Protein AF-A0A940AZ58-F1 (afdb_monomer_lite)

Foldseek 3Di:
DDDDDPPPPDDPVVVVVVVVVVVVVCVVPLPPPDPDLAEAEEAACQLVPVVVVVQVVCCVNVVDQPSYEYEYEHQDPVRVVNNVVVCVVVVHHYDHDDHD

Radius of gyration: 16.71 Å; chains: 1; bounding box: 23×60×37 Å

Secondary structure (DSSP, 8-state):
-PPP-------HHHHHHHHHHHHHHHHHH----S----EEEETT-TTSHHHHHHHHHHHHHHS--TT-EEEE--SSHHHHHHHHHHHHTTT-EEE--S--

Sequence (100 aa):
MAKAKQDKELNLDQILFKCRDHLRAARNSGSLVEPFDVTLFDPACGSGGMSIQSVELVKATQGDITSVQVYGQEKESATYRLAKMNLALRGISHNLGETA

Structure (mmCIF, N/CA/C/O backbone):
data_AF-A0A940AZ58-F1
#
_entry.id   AF-A0A9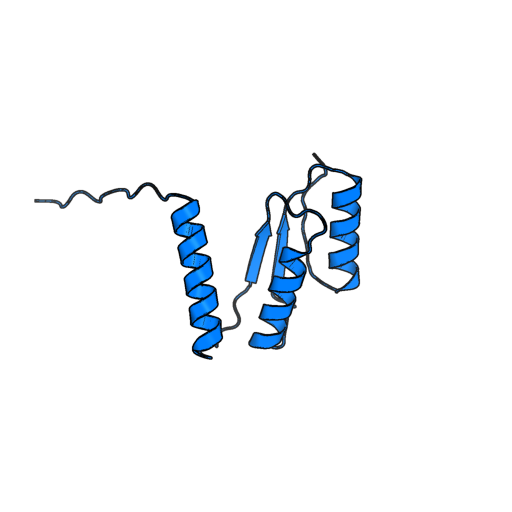40AZ58-F1
#
loop_
_atom_site.group_PDB
_atom_site.id
_atom_site.type_symbol
_atom_site.label_atom_id
_atom_site.label_alt_id
_atom_site.label_comp_id
_atom_site.label_asym_id
_atom_site.label_entity_id
_atom_site.label_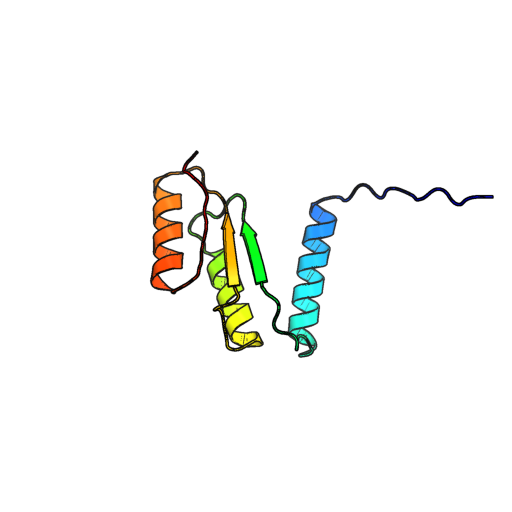seq_id
_atom_site.pdbx_PDB_ins_code
_atom_site.Cartn_x
_atom_site.Cartn_y
_atom_site.Cartn_z
_atom_site.occupancy
_atom_site.B_iso_or_equiv
_atom_site.auth_seq_id
_atom_site.auth_comp_id
_atom_site.auth_asym_id
_atom_site.auth_atom_id
_atom_site.pdbx_PDB_model_num
ATOM 1 N N . MET A 1 1 ? -6.853 49.316 -3.574 1.00 39.19 1 MET A N 1
ATOM 2 C CA . MET A 1 1 ? -5.553 48.689 -3.898 1.00 39.19 1 MET A CA 1
ATOM 3 C C . MET A 1 1 ? -5.671 47.198 -3.607 1.00 39.19 1 MET A C 1
ATOM 5 O O . MET A 1 1 ? -5.837 46.835 -2.450 1.00 39.19 1 MET A O 1
ATOM 9 N N . ALA A 1 2 ? -5.726 46.357 -4.642 1.00 42.25 2 ALA A N 1
ATOM 10 C CA . ALA A 1 2 ? -5.887 44.909 -4.497 1.00 42.25 2 ALA A CA 1
ATOM 11 C C . ALA A 1 2 ? -4.549 44.275 -4.079 1.00 42.25 2 ALA A C 1
ATOM 13 O O . ALA A 1 2 ? -3.537 44.489 -4.742 1.00 42.25 2 ALA A O 1
ATOM 14 N N . LYS A 1 3 ? -4.528 43.529 -2.966 1.00 43.59 3 LYS A N 1
ATOM 15 C CA . LYS A 1 3 ? -3.357 42.736 -2.565 1.00 43.59 3 LYS A CA 1
ATOM 16 C C . LYS A 1 3 ? -3.188 41.585 -3.556 1.00 43.59 3 LYS A C 1
ATOM 18 O O . LYS A 1 3 ? -4.103 40.781 -3.716 1.00 43.59 3 LYS A O 1
ATOM 23 N N . ALA A 1 4 ? -2.027 41.517 -4.203 1.00 44.97 4 ALA A N 1
ATOM 24 C CA . ALA A 1 4 ? -1.641 40.390 -5.038 1.00 44.97 4 ALA A CA 1
ATOM 25 C C . ALA A 1 4 ? -1.647 39.106 -4.194 1.00 44.97 4 ALA A C 1
ATOM 27 O O . ALA A 1 4 ? -1.001 39.033 -3.146 1.00 44.97 4 ALA A O 1
ATOM 28 N N . LYS A 1 5 ? -2.418 38.109 -4.635 1.00 52.03 5 LYS A N 1
ATOM 29 C CA . LYS A 1 5 ? -2.401 36.761 -4.073 1.00 52.03 5 LYS A CA 1
ATOM 30 C C . LYS A 1 5 ? -1.051 36.157 -4.445 1.00 52.03 5 LYS A C 1
ATOM 32 O O . LYS A 1 5 ? -0.772 35.932 -5.615 1.00 52.03 5 LYS A O 1
ATOM 37 N N . GLN A 1 6 ? -0.186 36.005 -3.454 1.00 52.78 6 GLN A N 1
ATOM 38 C CA . GLN A 1 6 ? 1.128 35.417 -3.648 1.00 52.78 6 GLN A CA 1
ATOM 39 C C . GLN A 1 6 ? 0.928 33.914 -3.840 1.00 52.78 6 GLN A C 1
ATOM 41 O O . GLN A 1 6 ? 0.643 33.206 -2.872 1.00 52.78 6 GLN A O 1
ATOM 46 N N . ASP A 1 7 ? 1.008 33.449 -5.088 1.00 48.88 7 ASP A N 1
ATOM 47 C CA . ASP A 1 7 ? 1.047 32.024 -5.403 1.00 48.88 7 ASP A CA 1
ATOM 48 C C . ASP A 1 7 ? 2.333 31.457 -4.804 1.00 48.88 7 ASP A C 1
ATOM 50 O O . ASP A 1 7 ? 3.428 31.571 -5.353 1.00 48.88 7 ASP A O 1
ATOM 54 N N . LYS A 1 8 ? 2.208 30.917 -3.589 1.00 57.81 8 LYS A N 1
ATOM 55 C CA . LYS A 1 8 ? 3.250 30.102 -2.979 1.00 57.81 8 LYS A CA 1
ATOM 56 C C . LYS A 1 8 ? 3.331 28.834 -3.804 1.00 57.81 8 LYS A C 1
ATOM 58 O O . LYS A 1 8 ? 2.472 27.967 -3.672 1.00 57.81 8 LYS A O 1
ATOM 63 N N . GLU A 1 9 ? 4.358 28.756 -4.636 1.00 52.41 9 GLU A N 1
ATOM 64 C CA . GLU A 1 9 ? 4.769 27.524 -5.285 1.00 52.41 9 GLU A CA 1
ATOM 65 C C . GLU A 1 9 ? 4.868 26.437 -4.205 1.00 52.41 9 GLU A C 1
ATOM 67 O O . GLU A 1 9 ? 5.638 26.533 -3.242 1.00 52.41 9 GLU A O 1
ATOM 72 N N . LEU A 1 10 ? 3.951 25.476 -4.277 1.00 53.53 10 LEU A N 1
ATOM 73 C CA . LEU A 1 10 ? 3.807 24.430 -3.280 1.00 53.53 10 LEU A CA 1
ATOM 74 C C . LEU A 1 10 ? 4.968 23.454 -3.466 1.00 53.53 10 LEU A C 1
ATOM 76 O O . LEU A 1 10 ? 4.915 22.560 -4.304 1.00 53.53 10 LEU A O 1
ATOM 80 N N . ASN A 1 11 ? 6.033 23.642 -2.690 1.00 63.09 11 ASN A N 1
ATOM 81 C CA . ASN A 1 11 ? 7.144 22.703 -2.666 1.00 63.09 11 ASN A CA 1
ATOM 82 C C . ASN A 1 11 ? 6.655 21.369 -2.069 1.00 63.09 11 ASN A C 1
ATOM 84 O O . ASN A 1 11 ? 6.183 21.328 -0.928 1.00 63.09 11 ASN A O 1
ATOM 88 N N . LEU A 1 12 ? 6.763 20.295 -2.856 1.00 50.69 12 LEU A N 1
ATOM 89 C CA . LEU A 1 12 ? 6.303 18.951 -2.505 1.00 50.69 12 LEU A CA 1
ATOM 90 C C . LEU A 1 12 ? 6.894 18.474 -1.169 1.00 50.69 12 LEU A C 1
ATOM 92 O O . LEU A 1 12 ? 6.176 17.911 -0.344 1.00 50.69 12 LEU A O 1
ATOM 96 N N . ASP A 1 13 ? 8.155 18.810 -0.890 1.00 46.38 13 ASP A N 1
ATOM 97 C CA . ASP A 1 13 ? 8.818 18.466 0.368 1.00 46.38 13 ASP A CA 1
ATOM 98 C C . ASP A 1 13 ? 8.191 19.202 1.550 1.00 46.38 13 ASP A C 1
ATOM 100 O O . ASP A 1 13 ? 8.005 18.619 2.616 1.00 46.38 13 ASP A O 1
ATOM 104 N N . GLN A 1 14 ? 7.797 20.467 1.372 1.00 48.28 14 GLN A N 1
ATOM 105 C CA . GLN A 1 14 ? 7.119 21.236 2.418 1.00 48.28 14 GLN A CA 1
ATOM 106 C C . GLN A 1 14 ? 5.704 20.721 2.689 1.00 48.28 14 GLN A C 1
ATOM 108 O O . GLN A 1 14 ? 5.244 20.798 3.830 1.00 48.28 14 GLN A O 1
ATOM 113 N N . ILE A 1 15 ? 5.013 20.200 1.672 1.00 57.34 15 ILE A N 1
ATOM 114 C CA . ILE A 1 15 ? 3.710 19.546 1.843 1.00 57.34 15 ILE A CA 1
ATOM 115 C C . ILE A 1 15 ? 3.893 18.251 2.632 1.00 57.34 15 ILE A C 1
ATOM 117 O O . ILE A 1 15 ? 3.239 18.064 3.656 1.00 57.34 15 ILE A O 1
ATOM 121 N N . LEU A 1 16 ? 4.830 17.398 2.214 1.00 52.22 16 LEU A N 1
ATOM 122 C CA . LEU A 1 16 ? 5.095 16.113 2.859 1.00 52.22 16 LEU A CA 1
ATOM 123 C C . LEU A 1 16 ? 5.556 16.286 4.312 1.00 52.22 16 LEU A C 1
ATOM 125 O O . LEU A 1 16 ? 5.089 15.565 5.197 1.00 52.22 16 LEU A O 1
ATOM 129 N N . PHE A 1 17 ? 6.400 17.285 4.595 1.00 50.00 17 PHE A N 1
ATOM 130 C CA . PHE A 1 17 ? 6.834 17.591 5.961 1.00 50.00 17 PHE A CA 1
ATOM 131 C C . PHE A 1 17 ? 5.663 18.035 6.845 1.00 50.00 17 PHE A C 1
ATOM 133 O O . PHE A 1 17 ? 5.519 17.550 7.966 1.00 50.00 17 PHE A O 1
ATOM 140 N N . LYS A 1 18 ? 4.785 18.902 6.325 1.00 49.00 18 LYS A N 1
ATOM 141 C CA . LYS A 1 18 ? 3.593 19.365 7.050 1.00 49.00 18 LYS A CA 1
ATOM 142 C C . LYS A 1 18 ? 2.585 18.247 7.271 1.00 49.00 18 LYS A C 1
ATOM 144 O O . LYS A 1 18 ? 2.043 18.148 8.365 1.00 49.00 18 LYS A O 1
ATOM 149 N N . CYS A 1 19 ? 2.362 17.381 6.285 1.00 52.47 19 CYS A N 1
ATOM 150 C CA . CYS A 1 19 ? 1.510 16.204 6.439 1.00 52.47 19 CYS A CA 1
ATOM 151 C C . CYS A 1 19 ? 2.044 15.283 7.540 1.00 52.47 19 CYS A C 1
ATOM 153 O O . CYS A 1 19 ? 1.289 14.884 8.423 1.00 52.47 19 CYS A O 1
ATOM 155 N N . ARG A 1 20 ? 3.354 15.006 7.557 1.00 57.69 20 ARG A N 1
ATOM 156 C CA . ARG A 1 20 ? 3.981 14.190 8.606 1.00 57.69 20 ARG A CA 1
ATOM 157 C C . ARG A 1 20 ? 3.820 14.810 9.994 1.00 57.69 20 ARG A C 1
ATOM 159 O O . ARG A 1 20 ? 3.526 14.092 10.949 1.00 57.69 20 ARG A O 1
ATOM 166 N N . ASP A 1 21 ? 4.020 16.117 10.116 1.00 53.06 21 ASP A N 1
ATOM 167 C CA . ASP A 1 21 ? 3.931 16.807 11.403 1.00 53.06 21 ASP A CA 1
ATOM 168 C C . ASP A 1 21 ? 2.476 16.919 11.887 1.00 53.06 21 ASP A C 1
ATOM 170 O O . ASP A 1 21 ? 2.217 16.715 13.072 1.00 53.06 21 ASP A O 1
ATOM 174 N N . HIS A 1 22 ? 1.508 17.110 10.983 1.00 54.66 22 HIS A N 1
ATOM 175 C CA . HIS A 1 22 ? 0.080 17.040 11.306 1.00 54.66 22 HIS A CA 1
ATOM 176 C C . HIS A 1 22 ? -0.355 15.635 11.736 1.00 54.66 22 HIS A C 1
ATOM 178 O O . HIS A 1 22 ? -1.061 15.503 12.732 1.00 54.66 22 HIS A O 1
ATOM 184 N N . LEU A 1 23 ? 0.116 14.583 11.060 1.00 56.25 23 LEU A N 1
ATOM 185 C CA . LEU A 1 23 ? -0.153 13.195 11.450 1.00 56.25 23 LEU A CA 1
ATOM 186 C C . LEU A 1 23 ? 0.472 12.857 12.814 1.00 56.25 23 LEU A C 1
ATOM 188 O O . LEU A 1 23 ? -0.146 12.184 13.637 1.00 56.25 23 LEU A O 1
ATOM 192 N N . ARG A 1 24 ? 1.676 13.370 13.100 1.00 55.91 24 ARG A N 1
ATOM 193 C CA . ARG A 1 24 ? 2.320 13.242 14.419 1.00 55.91 24 ARG A CA 1
ATOM 194 C C . ARG A 1 24 ? 1.583 14.006 15.513 1.00 55.91 24 ARG A C 1
ATOM 196 O O . ARG A 1 24 ? 1.469 13.492 16.622 1.00 55.91 24 ARG A O 1
ATOM 203 N N . ALA A 1 25 ? 1.098 15.207 15.215 1.00 54.16 25 ALA A N 1
ATOM 204 C CA . ALA A 1 25 ? 0.315 16.002 16.152 1.00 54.16 25 ALA A CA 1
ATOM 205 C C . ALA A 1 25 ? -1.028 15.324 16.463 1.00 54.16 25 ALA A C 1
ATOM 207 O O . ALA A 1 25 ? -1.363 15.172 17.634 1.00 54.16 25 ALA A O 1
ATOM 208 N N . ALA A 1 26 ? -1.726 14.821 15.438 1.00 52.59 26 ALA A N 1
ATOM 209 C CA . ALA A 1 26 ? -2.987 14.092 15.580 1.00 52.59 26 ALA A CA 1
ATOM 210 C C . ALA A 1 26 ? -2.834 12.806 16.411 1.00 52.59 26 ALA A C 1
ATOM 212 O O . ALA A 1 26 ? -3.687 12.502 17.243 1.00 52.59 26 ALA A O 1
ATOM 213 N N . ARG A 1 27 ? -1.706 12.093 16.261 1.00 50.50 27 ARG A N 1
ATOM 214 C CA . ARG A 1 27 ? -1.357 10.930 17.093 1.00 50.50 27 ARG A CA 1
ATOM 215 C C . ARG A 1 27 ? -1.234 11.276 18.581 1.00 50.50 27 ARG A C 1
ATOM 217 O O . ARG A 1 27 ? -1.550 10.446 19.424 1.00 50.50 27 ARG A O 1
ATOM 224 N N . ASN A 1 28 ? -0.755 12.476 18.906 1.00 49.19 28 ASN A N 1
ATOM 225 C CA . ASN A 1 28 ? -0.475 12.878 20.284 1.00 49.19 28 ASN A CA 1
ATOM 226 C C . ASN A 1 28 ? -1.660 13.589 20.965 1.00 49.19 28 ASN A C 1
ATOM 228 O O . ASN A 1 28 ? -1.682 13.659 22.190 1.00 49.19 28 ASN A O 1
ATOM 232 N N . SER A 1 29 ? -2.622 14.130 20.207 1.00 42.62 29 SER A N 1
ATOM 233 C CA . SER A 1 29 ? -3.743 14.909 20.756 1.00 42.62 29 SER A CA 1
ATOM 234 C C . SER A 1 29 ? -5.024 14.106 20.990 1.00 42.62 29 SER A C 1
ATOM 236 O O . SER A 1 29 ? -5.964 14.652 21.560 1.00 42.62 29 SER A O 1
ATOM 238 N N . GLY A 1 30 ? -5.096 12.843 20.545 1.00 43.12 30 GLY A N 1
ATOM 239 C CA . GLY A 1 30 ? -6.284 11.990 20.713 1.00 43.12 30 GLY A CA 1
ATOM 240 C C . GLY A 1 30 ? -7.569 12.558 20.089 1.00 43.12 30 GLY A C 1
ATOM 241 O O . GLY A 1 30 ? -8.659 12.103 20.414 1.00 43.12 30 GLY A O 1
ATOM 242 N N . SER A 1 31 ? -7.455 13.569 19.221 1.00 39.69 31 SER A N 1
ATOM 243 C CA . SER A 1 31 ? -8.574 14.405 18.767 1.00 39.69 31 SER A CA 1
ATOM 244 C C . SER A 1 31 ? -8.964 14.183 17.304 1.00 39.69 31 SER A C 1
ATOM 246 O O . SER A 1 31 ? -9.628 15.035 16.721 1.00 39.69 31 SER A O 1
ATOM 248 N N . LEU A 1 32 ? -8.554 13.076 16.679 1.00 44.28 32 LEU A N 1
ATOM 249 C CA . LEU A 1 32 ? -8.973 12.747 15.314 1.00 44.28 32 LEU A CA 1
ATOM 250 C C . LEU A 1 32 ? -10.257 11.904 15.349 1.00 44.28 32 LEU A C 1
ATOM 252 O O . LEU A 1 32 ? -10.243 10.717 15.041 1.00 44.28 32 LEU A O 1
ATOM 256 N N . VAL A 1 33 ? -11.352 12.523 15.794 1.00 41.78 33 VAL A N 1
ATOM 257 C CA . VAL A 1 33 ? -12.681 11.902 15.889 1.00 41.78 33 VAL A CA 1
ATOM 258 C C . VAL A 1 33 ? -13.561 12.428 14.760 1.00 41.78 33 VAL A C 1
ATOM 260 O O . VAL A 1 33 ? -14.508 13.153 15.016 1.00 41.78 33 VAL A O 1
ATOM 263 N N . GLU A 1 34 ? -13.233 12.083 13.515 1.00 41.44 34 GLU A N 1
ATOM 264 C CA . GLU A 1 34 ? -14.211 11.988 12.422 1.00 41.44 34 GLU A CA 1
ATOM 265 C C . GLU A 1 34 ? -13.782 10.827 11.504 1.00 41.44 34 GLU A C 1
ATOM 267 O O . GLU A 1 34 ? -12.580 10.666 11.264 1.00 41.44 34 GLU A O 1
ATOM 272 N N . PRO A 1 35 ? -14.709 9.968 11.033 1.00 44.28 35 PRO A N 1
ATOM 273 C CA . PRO A 1 35 ? -14.382 8.911 10.086 1.00 44.28 35 PRO A CA 1
ATOM 274 C C . PRO A 1 35 ? -14.023 9.562 8.750 1.00 44.28 35 PRO A C 1
ATOM 276 O O . PRO A 1 35 ? -14.888 9.957 7.973 1.00 44.28 35 PRO A O 1
ATOM 279 N N . PHE A 1 36 ? -12.728 9.732 8.505 1.00 52.22 36 PHE A N 1
ATOM 280 C CA . PHE A 1 36 ? -12.245 10.158 7.201 1.00 52.22 36 PHE A CA 1
ATOM 281 C C . PHE A 1 36 ? -12.313 8.962 6.250 1.00 52.22 36 PHE A C 1
ATOM 283 O O . PHE A 1 36 ? -11.837 7.876 6.580 1.00 52.22 36 PHE A O 1
ATOM 290 N N . ASP A 1 37 ? -12.849 9.169 5.049 1.00 62.16 37 ASP A N 1
ATOM 291 C CA . ASP A 1 37 ? -12.545 8.296 3.919 1.00 62.16 37 ASP A CA 1
ATOM 292 C C . ASP A 1 37 ? -11.056 8.476 3.594 1.00 62.16 37 ASP A C 1
ATOM 294 O O . ASP A 1 37 ? -10.637 9.439 2.942 1.00 62.16 37 ASP A O 1
ATOM 298 N N . VAL A 1 38 ? -10.215 7.600 4.152 1.00 69.25 38 VAL A N 1
ATOM 299 C CA . VAL A 1 38 ? -8.760 7.729 4.054 1.00 69.25 38 VAL A CA 1
ATOM 300 C C . VAL A 1 38 ? -8.305 7.150 2.721 1.00 69.25 38 VAL A C 1
ATOM 302 O O . VAL A 1 38 ? -8.213 5.938 2.538 1.00 69.25 38 VAL A O 1
ATOM 305 N N . THR A 1 39 ? -7.960 8.034 1.791 1.00 80.00 39 THR A N 1
ATOM 306 C CA . THR A 1 39 ? -7.295 7.649 0.543 1.00 80.00 39 THR A CA 1
ATOM 307 C C . THR A 1 39 ? -5.782 7.796 0.692 1.00 80.00 39 THR A C 1
ATOM 309 O O . THR A 1 39 ? -5.279 8.899 0.905 1.00 80.00 39 THR A O 1
ATOM 312 N N . LEU A 1 40 ? -5.046 6.690 0.574 1.00 83.00 40 LEU A N 1
ATOM 313 C CA . LEU A 1 40 ? -3.581 6.660 0.593 1.00 83.00 40 LEU A CA 1
ATOM 314 C C . LEU A 1 40 ? -3.059 6.563 -0.840 1.00 83.00 40 LEU A C 1
ATOM 316 O O . LEU A 1 40 ? -3.489 5.676 -1.565 1.00 83.00 40 LEU A O 1
ATOM 320 N N . PHE A 1 41 ? -2.128 7.429 -1.243 1.00 84.19 41 PHE A N 1
ATOM 321 C CA . PHE A 1 41 ? -1.479 7.354 -2.556 1.00 84.19 41 PHE A CA 1
ATOM 322 C C . PHE A 1 41 ? 0.034 7.171 -2.412 1.00 84.19 41 PHE A C 1
ATOM 324 O O . PHE A 1 41 ? 0.686 7.976 -1.747 1.00 84.19 41 PHE A O 1
ATOM 331 N N . ASP A 1 42 ? 0.580 6.132 -3.044 1.00 86.06 42 ASP A N 1
ATOM 332 C CA . ASP A 1 42 ? 2.007 5.803 -3.030 1.00 86.06 42 ASP A CA 1
ATOM 333 C C . ASP A 1 42 ? 2.539 5.536 -4.459 1.00 86.06 42 ASP A C 1
ATOM 335 O O . ASP A 1 42 ? 2.322 4.452 -5.010 1.00 86.06 42 ASP A O 1
ATOM 339 N N . PRO A 1 43 ? 3.219 6.507 -5.098 1.00 85.00 43 PRO A N 1
ATOM 340 C CA . PRO A 1 43 ? 3.659 6.396 -6.492 1.00 85.00 43 PRO A CA 1
ATOM 341 C C . PRO A 1 43 ? 4.822 5.413 -6.713 1.00 85.00 43 PRO A C 1
ATOM 343 O O . PRO A 1 43 ? 5.168 5.144 -7.860 1.00 85.00 43 PRO A O 1
ATOM 346 N N . ALA A 1 44 ? 5.441 4.903 -5.646 1.00 87.56 44 ALA A N 1
ATOM 347 C CA . ALA A 1 44 ? 6.499 3.898 -5.701 1.00 87.56 44 ALA A CA 1
ATOM 348 C C . ALA A 1 44 ? 6.288 2.905 -4.553 1.00 87.56 44 ALA A C 1
ATOM 350 O O . ALA A 1 44 ? 7.099 2.806 -3.629 1.00 87.56 44 ALA A O 1
ATOM 351 N N . CYS A 1 45 ? 5.156 2.196 -4.601 1.00 88.44 45 CYS A N 1
ATOM 352 C CA . CYS A 1 45 ? 4.632 1.481 -3.445 1.00 88.44 45 CYS A CA 1
ATOM 353 C C . CYS A 1 45 ? 5.494 0.301 -2.995 1.00 88.44 45 CYS A C 1
ATOM 355 O O . CYS A 1 45 ? 5.284 -0.224 -1.895 1.00 88.44 45 CYS A O 1
ATOM 357 N N . GLY A 1 46 ? 6.457 -0.143 -3.811 1.00 94.06 46 GLY A N 1
ATOM 358 C CA . GLY A 1 46 ? 7.297 -1.282 -3.487 1.00 94.06 46 GLY A CA 1
ATOM 359 C C . GLY A 1 46 ? 6.415 -2.482 -3.171 1.00 94.06 46 GLY A C 1
ATOM 360 O O . GLY A 1 46 ? 5.459 -2.767 -3.882 1.00 94.06 46 GLY A O 1
ATOM 361 N N . SER A 1 47 ? 6.686 -3.156 -2.056 1.00 94.19 47 SER A N 1
ATOM 362 C CA . SER A 1 47 ? 5.885 -4.281 -1.558 1.00 94.19 47 SER A CA 1
ATOM 363 C C . SER A 1 47 ? 4.614 -3.877 -0.787 1.00 94.19 47 SER A C 1
ATOM 365 O O . SER A 1 47 ? 3.967 -4.742 -0.192 1.00 94.19 47 SER A O 1
ATOM 367 N N . GLY A 1 48 ? 4.263 -2.588 -0.746 1.00 91.50 48 GLY A N 1
ATOM 368 C CA . GLY A 1 48 ? 3.111 -2.047 -0.015 1.00 91.50 48 GLY A CA 1
ATOM 369 C C . GLY A 1 48 ? 3.340 -1.847 1.489 1.00 91.50 48 GLY A C 1
ATOM 370 O O . GLY A 1 48 ? 2.384 -1.629 2.231 1.00 91.50 48 GLY A O 1
ATOM 371 N N . GLY A 1 49 ? 4.586 -1.931 1.969 1.00 91.50 49 GLY A N 1
ATOM 372 C CA . GLY A 1 49 ? 4.909 -1.877 3.402 1.00 91.50 49 GLY A CA 1
ATOM 373 C C . GLY A 1 49 ? 4.443 -0.594 4.099 1.00 91.50 49 GLY A C 1
ATOM 374 O O . GLY A 1 49 ? 3.887 -0.658 5.196 1.00 91.50 49 GLY A O 1
ATOM 375 N N . MET A 1 50 ? 4.610 0.557 3.443 1.00 88.00 50 MET A N 1
ATOM 376 C CA 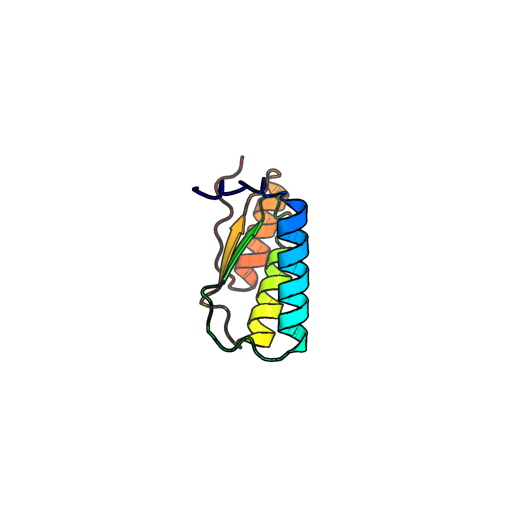. MET A 1 50 ? 4.148 1.846 3.966 1.00 88.00 50 MET A CA 1
ATOM 377 C C . MET A 1 50 ? 2.622 1.893 4.070 1.00 88.00 50 MET A C 1
ATOM 379 O O . MET A 1 50 ? 2.098 2.234 5.127 1.00 88.00 50 MET A O 1
ATOM 383 N N . SER A 1 51 ? 1.907 1.471 3.023 1.00 88.50 51 SER A N 1
ATOM 384 C CA . SER A 1 51 ? 0.441 1.435 3.017 1.00 88.50 51 SER A CA 1
ATOM 385 C C . SER A 1 51 ? -0.114 0.541 4.128 1.00 88.50 51 SER A C 1
ATOM 387 O O . SER A 1 51 ? -1.064 0.927 4.801 1.00 88.50 51 SER A O 1
ATOM 389 N N . ILE A 1 52 ? 0.506 -0.617 4.375 1.00 91.81 52 ILE A N 1
ATOM 390 C CA . ILE A 1 52 ? 0.111 -1.539 5.452 1.00 91.81 52 ILE A CA 1
ATOM 391 C C . ILE A 1 52 ? 0.251 -0.871 6.821 1.00 91.81 52 ILE A C 1
ATOM 393 O O . ILE A 1 52 ? -0.700 -0.880 7.598 1.00 91.81 52 ILE A O 1
ATOM 397 N N . GLN A 1 53 ? 1.398 -0.245 7.101 1.00 87.94 53 GLN A N 1
ATOM 398 C CA . GLN A 1 53 ? 1.618 0.451 8.373 1.00 87.94 53 GLN A CA 1
ATOM 399 C C . GLN A 1 53 ? 0.659 1.632 8.552 1.00 87.94 53 GLN A C 1
ATOM 401 O O . GLN A 1 53 ? 0.158 1.871 9.650 1.00 87.94 53 GLN A O 1
ATOM 406 N N . SER A 1 54 ? 0.372 2.368 7.475 1.00 85.25 54 SER A N 1
ATOM 407 C CA . SER A 1 54 ? -0.617 3.444 7.500 1.00 85.25 54 SER A CA 1
ATOM 408 C C . SER A 1 54 ? -2.017 2.922 7.821 1.00 85.25 54 SER A C 1
ATOM 410 O O . SER A 1 54 ? -2.694 3.505 8.663 1.00 85.25 54 SER A O 1
ATOM 412 N N . VAL A 1 55 ? -2.441 1.808 7.217 1.00 86.69 55 VAL A N 1
ATOM 413 C CA . VAL A 1 55 ? -3.748 1.192 7.501 1.00 86.69 55 VAL A CA 1
ATOM 414 C C . VAL A 1 55 ? -3.815 0.659 8.934 1.00 86.69 55 VAL A C 1
ATOM 416 O O . VAL A 1 55 ? -4.830 0.840 9.599 1.00 86.69 55 VAL A O 1
ATOM 419 N N . GLU A 1 56 ? -2.745 0.054 9.453 1.00 86.38 56 GLU A N 1
ATOM 420 C CA . GLU A 1 56 ? -2.681 -0.384 10.855 1.00 86.38 56 GLU A CA 1
ATOM 421 C C . GLU A 1 56 ? -2.803 0.791 11.833 1.00 86.38 56 GLU A C 1
ATOM 423 O O . GLU A 1 56 ? -3.489 0.678 12.850 1.00 86.38 56 GLU A O 1
ATOM 428 N N . LEU A 1 57 ? -2.206 1.941 11.508 1.00 82.38 57 LEU A N 1
ATOM 429 C CA . LEU A 1 57 ? -2.353 3.160 12.301 1.00 82.38 57 LEU A CA 1
ATOM 430 C C . LEU A 1 57 ? -3.794 3.688 12.273 1.00 82.38 57 LEU A C 1
ATOM 432 O O . LEU A 1 57 ? -4.327 4.062 13.321 1.00 82.38 57 LEU A O 1
ATOM 436 N N . VAL A 1 58 ? -4.434 3.695 11.099 1.00 80.94 58 VAL A N 1
ATOM 437 C CA . VAL A 1 58 ? -5.854 4.063 10.963 1.00 80.94 58 VAL A CA 1
ATOM 438 C C . VAL A 1 58 ? -6.721 3.111 11.780 1.00 80.94 58 VAL A C 1
ATOM 440 O O . VAL A 1 58 ? -7.506 3.573 12.601 1.00 80.94 58 VAL A O 1
ATOM 443 N N . LYS A 1 59 ? -6.498 1.798 11.671 1.00 84.00 59 LYS A N 1
ATOM 444 C CA . LYS A 1 59 ? -7.203 0.784 12.463 1.00 84.00 59 LYS A CA 1
ATOM 445 C C . LYS A 1 59 ? -7.045 1.002 13.966 1.00 84.00 59 LYS A C 1
ATOM 447 O O . LYS A 1 59 ? -8.014 0.874 14.703 1.00 84.00 59 LYS A O 1
ATOM 452 N N . ALA A 1 60 ? -5.845 1.347 14.430 1.00 82.31 60 ALA A N 1
ATOM 453 C CA . ALA A 1 60 ? -5.589 1.625 15.842 1.00 82.31 60 ALA A CA 1
ATOM 454 C C . ALA A 1 60 ? -6.279 2.907 16.339 1.00 82.31 60 ALA A C 1
ATOM 456 O O . ALA A 1 60 ? -6.571 3.018 17.526 1.00 82.31 60 ALA A O 1
ATOM 457 N N . THR A 1 61 ? -6.529 3.867 15.444 1.00 78.31 61 THR A N 1
ATOM 458 C CA . THR A 1 61 ? -7.101 5.178 15.791 1.00 78.31 61 THR A CA 1
ATOM 459 C C . THR A 1 61 ? -8.625 5.197 15.649 1.00 78.31 61 THR A C 1
ATOM 461 O O . THR A 1 61 ? -9.308 5.779 16.483 1.00 78.31 61 THR A O 1
ATOM 464 N N . GLN A 1 62 ? -9.161 4.560 14.605 1.00 76.62 62 GLN A N 1
ATOM 465 C CA . GLN A 1 62 ? -10.574 4.611 14.209 1.00 76.62 62 GLN A CA 1
ATOM 466 C C . GLN A 1 62 ? -11.312 3.278 14.414 1.00 76.62 62 GLN A C 1
ATOM 468 O O . GLN A 1 62 ? -12.536 3.244 14.360 1.00 76.62 62 GLN A O 1
ATOM 473 N N . GLY A 1 63 ? -10.596 2.174 14.650 1.00 79.50 63 GLY A N 1
ATOM 474 C CA . GLY A 1 63 ? -11.175 0.840 14.849 1.00 79.50 63 GLY A CA 1
ATOM 475 C C . GLY A 1 63 ? -11.600 0.118 13.565 1.00 79.50 63 GLY A C 1
ATOM 476 O O . GLY A 1 63 ? -11.787 -1.098 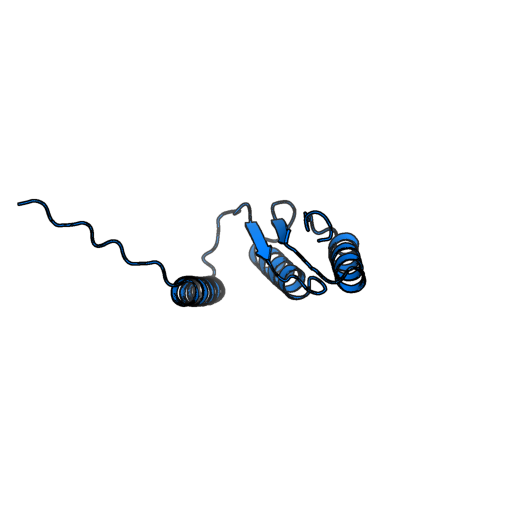13.598 1.00 79.50 63 GLY A O 1
ATOM 477 N N . ASP A 1 64 ? -11.691 0.828 12.440 1.00 82.25 64 ASP A N 1
ATOM 478 C CA . ASP A 1 64 ? -12.157 0.314 11.153 1.00 82.25 64 ASP A CA 1
ATOM 479 C C . ASP A 1 64 ? -11.220 0.731 10.008 1.00 82.25 64 ASP A C 1
ATOM 481 O O . ASP A 1 64 ? -10.518 1.740 10.089 1.00 82.25 64 ASP A O 1
ATOM 485 N N . ILE A 1 65 ? -11.178 -0.087 8.957 1.00 84.56 65 ILE A N 1
ATOM 486 C CA . ILE A 1 65 ? -10.396 0.130 7.738 1.00 84.56 65 ILE A CA 1
ATOM 487 C C . ILE A 1 65 ? -11.244 0.045 6.464 1.00 84.56 65 ILE A C 1
ATOM 489 O O . ILE A 1 65 ? -10.688 0.169 5.376 1.00 84.56 65 ILE A O 1
ATOM 493 N N . THR A 1 66 ? -12.564 -0.177 6.548 1.00 85.94 66 THR A N 1
ATOM 494 C CA . THR A 1 66 ? -13.409 -0.327 5.346 1.00 85.94 66 THR A CA 1
ATOM 495 C C . THR A 1 66 ? -13.478 0.935 4.494 1.00 85.94 66 THR A C 1
ATOM 497 O O . THR A 1 66 ? -13.711 0.837 3.294 1.00 85.94 66 THR A O 1
ATOM 500 N N . SER A 1 67 ? -13.264 2.110 5.092 1.00 80.12 67 SER A N 1
ATOM 501 C CA . SER A 1 67 ? -13.182 3.396 4.388 1.00 80.12 67 SER A CA 1
ATOM 502 C C . SER A 1 67 ? -11.781 3.704 3.837 1.00 80.12 67 SER A C 1
ATOM 504 O O . SER A 1 67 ? -11.569 4.763 3.244 1.00 80.12 67 SER A O 1
ATOM 506 N N . VAL A 1 68 ? -10.803 2.806 4.028 1.00 84.56 68 VAL A N 1
ATOM 507 C CA . VAL A 1 68 ? -9.419 3.018 3.591 1.00 84.56 68 VAL A CA 1
ATOM 508 C C . VAL A 1 68 ? -9.220 2.478 2.180 1.00 84.56 68 VAL A C 1
ATOM 510 O O . VAL A 1 68 ? -9.320 1.277 1.935 1.00 84.56 68 VAL A O 1
ATOM 513 N N . GLN A 1 69 ? -8.855 3.367 1.260 1.00 84.50 69 GLN A N 1
ATOM 514 C CA . GLN A 1 69 ? -8.553 3.035 -0.131 1.00 84.50 69 GLN A CA 1
ATOM 515 C C . GLN A 1 69 ? -7.074 3.306 -0.415 1.00 84.50 69 GLN A C 1
ATOM 517 O O . GLN A 1 69 ? -6.603 4.435 -0.271 1.00 84.50 69 GLN A O 1
ATOM 522 N N . VAL A 1 70 ? -6.333 2.286 -0.847 1.00 87.12 70 VAL A N 1
ATOM 523 C CA . VAL A 1 70 ? -4.922 2.427 -1.235 1.00 87.12 70 VAL A CA 1
ATOM 524 C C . VAL A 1 70 ? -4.801 2.557 -2.749 1.00 87.12 70 VAL A C 1
ATOM 526 O O . VAL A 1 70 ? -5.258 1.699 -3.495 1.00 87.12 70 VAL A O 1
ATOM 529 N N . TYR A 1 71 ? -4.117 3.591 -3.209 1.00 88.00 71 TYR A N 1
ATOM 530 C CA . TYR A 1 71 ? -3.714 3.778 -4.592 1.00 88.00 71 TYR A CA 1
ATOM 531 C C . TYR A 1 71 ? -2.196 3.794 -4.678 1.00 88.00 71 TYR A C 1
ATOM 533 O O . TYR A 1 71 ? -1.520 4.312 -3.791 1.00 88.00 71 TYR A O 1
ATOM 541 N N . GLY A 1 72 ? -1.641 3.261 -5.755 1.00 88.38 72 GLY A N 1
ATOM 542 C CA . GLY A 1 72 ? -0.203 3.347 -5.948 1.00 88.38 72 GLY A CA 1
ATOM 543 C C . GLY A 1 72 ? 0.268 2.883 -7.307 1.00 88.38 72 GLY A C 1
ATOM 544 O O . GLY A 1 72 ? -0.543 2.533 -8.159 1.00 88.38 72 GLY A O 1
ATOM 545 N N . GLN A 1 73 ? 1.582 2.906 -7.497 1.00 89.62 73 GLN A N 1
ATOM 546 C CA . GLN A 1 73 ? 2.251 2.348 -8.666 1.00 89.62 73 GLN A CA 1
ATOM 547 C C . GLN A 1 73 ? 3.537 1.640 -8.254 1.00 89.62 73 GLN A C 1
ATOM 549 O O . GLN A 1 73 ? 4.223 2.049 -7.319 1.00 89.62 73 GLN A O 1
ATOM 554 N N . GLU A 1 74 ? 3.863 0.578 -8.982 1.00 93.12 74 GLU A N 1
ATOM 555 C CA . GLU A 1 74 ? 5.139 -0.115 -8.886 1.00 93.12 74 GLU A CA 1
ATOM 556 C C . GLU A 1 74 ? 5.563 -0.545 -10.288 1.00 93.12 74 GLU A C 1
ATOM 558 O O . GLU A 1 74 ? 4.771 -1.119 -11.037 1.00 93.12 74 GLU A O 1
ATOM 563 N N . LYS A 1 75 ? 6.814 -0.247 -10.634 1.00 90.69 75 LYS A N 1
ATOM 564 C CA . LYS A 1 75 ? 7.375 -0.517 -11.956 1.00 90.69 75 LYS A CA 1
ATOM 565 C C . LYS A 1 75 ? 7.802 -1.975 -12.091 1.00 90.69 75 LYS A C 1
ATOM 567 O O . LYS A 1 75 ? 7.648 -2.571 -13.150 1.00 90.69 75 LYS A O 1
ATOM 572 N N . GLU A 1 76 ? 8.372 -2.554 -11.038 1.00 93.94 76 GLU A N 1
ATOM 573 C CA . GLU A 1 76 ? 8.895 -3.911 -11.093 1.00 93.94 76 GLU A CA 1
ATOM 574 C C . GLU A 1 76 ? 7.774 -4.941 -10.917 1.00 93.94 76 GLU A C 1
ATOM 576 O O . GLU A 1 76 ? 7.117 -5.015 -9.877 1.00 93.94 76 GLU A O 1
ATOM 581 N N . SER A 1 77 ? 7.582 -5.798 -11.921 1.00 92.94 77 SER A N 1
ATOM 582 C CA . SER A 1 77 ? 6.443 -6.720 -11.980 1.00 92.94 77 SER A CA 1
ATOM 583 C C . SER A 1 77 ? 6.378 -7.688 -10.790 1.00 92.94 77 SER A C 1
ATOM 585 O O . SER A 1 77 ? 5.292 -8.015 -10.302 1.00 92.94 77 SER A O 1
ATOM 587 N N . ALA A 1 78 ? 7.532 -8.162 -10.306 1.00 94.94 78 ALA A N 1
ATOM 588 C CA . ALA A 1 78 ? 7.601 -9.058 -9.153 1.00 94.94 78 ALA A CA 1
ATOM 589 C C . ALA A 1 78 ? 7.189 -8.338 -7.864 1.00 94.94 78 ALA A C 1
ATOM 591 O O . ALA A 1 78 ? 6.388 -8.863 -7.086 1.00 94.94 78 ALA A O 1
ATOM 592 N N . THR A 1 79 ? 7.680 -7.115 -7.685 1.00 94.81 79 THR A N 1
ATOM 593 C CA . THR A 1 79 ? 7.384 -6.259 -6.537 1.00 94.81 79 THR A CA 1
ATOM 594 C C . THR A 1 79 ? 5.916 -5.828 -6.531 1.00 94.81 79 THR A C 1
ATOM 596 O O . THR A 1 79 ? 5.260 -5.904 -5.496 1.00 94.81 79 THR A O 1
ATOM 599 N N . TYR A 1 80 ? 5.352 -5.517 -7.699 1.00 94.38 80 TYR A N 1
ATOM 600 C CA . TYR A 1 80 ? 3.932 -5.218 -7.876 1.00 94.38 80 TYR A CA 1
ATOM 601 C C . TYR A 1 80 ? 3.028 -6.380 -7.438 1.00 94.38 80 TYR A C 1
ATOM 603 O O . TYR A 1 80 ? 2.062 -6.193 -6.693 1.00 94.38 80 TYR A O 1
ATOM 611 N N . ARG A 1 81 ? 3.345 -7.613 -7.866 1.00 95.06 81 ARG A N 1
ATOM 612 C CA . ARG A 1 81 ? 2.595 -8.812 -7.449 1.00 95.06 81 ARG A CA 1
ATOM 613 C C . ARG A 1 81 ? 2.687 -9.027 -5.941 1.00 95.06 81 ARG A C 1
ATOM 615 O O . ARG A 1 81 ? 1.678 -9.347 -5.314 1.00 95.06 81 ARG A O 1
ATOM 622 N N . LEU A 1 82 ? 3.867 -8.804 -5.362 1.00 96.44 82 LEU A N 1
ATOM 623 C CA . LEU A 1 82 ? 4.073 -8.882 -3.919 1.00 96.44 82 LEU A CA 1
ATOM 624 C C . LEU A 1 82 ? 3.225 -7.843 -3.169 1.00 96.44 82 LEU A C 1
ATOM 626 O O . LEU A 1 82 ? 2.584 -8.191 -2.180 1.00 96.44 82 LEU A O 1
ATOM 630 N N . ALA A 1 83 ? 3.160 -6.604 -3.659 1.00 95.19 83 ALA A N 1
ATOM 631 C CA . ALA A 1 83 ? 2.323 -5.551 -3.088 1.00 95.19 83 ALA A CA 1
ATOM 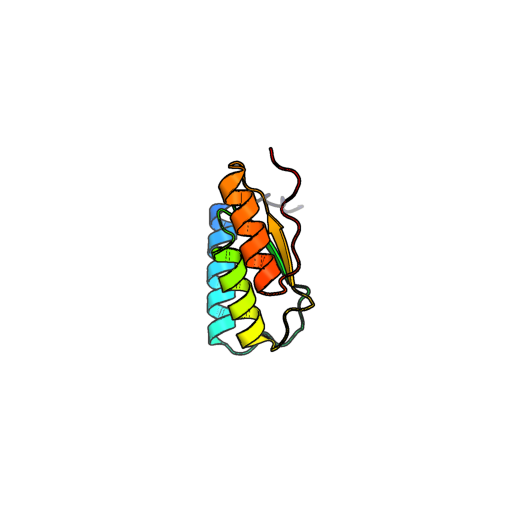632 C C . ALA A 1 83 ? 0.841 -5.930 -3.089 1.00 95.19 83 ALA A C 1
ATOM 634 O O . ALA A 1 83 ? 0.188 -5.888 -2.046 1.00 95.19 83 ALA A O 1
ATOM 635 N N . LYS A 1 84 ? 0.328 -6.388 -4.238 1.00 94.88 84 LYS A N 1
ATOM 636 C CA . LYS A 1 84 ? -1.053 -6.875 -4.358 1.00 94.88 84 LYS A CA 1
ATOM 637 C C . LYS A 1 84 ? -1.349 -8.004 -3.377 1.00 94.88 84 LYS A C 1
ATOM 639 O O . LYS A 1 84 ? -2.350 -7.947 -2.669 1.00 94.88 84 LYS A O 1
ATOM 644 N N . MET A 1 85 ? -0.474 -9.008 -3.299 1.00 97.06 85 MET A N 1
ATOM 645 C CA . MET A 1 85 ? -0.633 -10.114 -2.350 1.00 97.06 85 MET A CA 1
ATOM 646 C C . MET A 1 85 ? -0.652 -9.620 -0.902 1.00 97.06 85 MET A C 1
ATOM 648 O O . MET A 1 85 ? -1.521 -10.021 -0.131 1.00 97.06 85 MET A O 1
ATOM 652 N N . ASN A 1 86 ? 0.271 -8.732 -0.531 1.00 96.50 86 ASN A N 1
ATOM 653 C CA . ASN A 1 86 ? 0.375 -8.226 0.834 1.00 96.50 86 ASN A CA 1
ATOM 654 C C . ASN A 1 86 ? -0.869 -7.449 1.279 1.00 96.50 86 ASN A C 1
ATOM 656 O O . ASN A 1 86 ? -1.292 -7.607 2.429 1.00 96.50 86 ASN A O 1
ATOM 660 N N . LEU A 1 87 ? -1.438 -6.635 0.386 1.00 93.81 87 LEU A N 1
ATOM 661 C CA . LEU A 1 87 ? -2.662 -5.871 0.630 1.00 93.81 87 LEU A CA 1
ATOM 662 C C . LEU A 1 87 ? -3.889 -6.795 0.672 1.00 93.81 87 LEU A C 1
ATOM 664 O O . LEU A 1 87 ? -4.682 -6.715 1.609 1.00 93.81 87 LEU A O 1
ATOM 668 N N . ALA A 1 88 ? -4.001 -7.734 -0.274 1.00 94.50 88 ALA A N 1
ATOM 669 C CA . ALA A 1 88 ? -5.106 -8.690 -0.341 1.00 94.50 88 ALA A CA 1
ATOM 670 C C . ALA A 1 88 ? -5.180 -9.605 0.893 1.00 94.50 88 ALA A C 1
ATOM 672 O O . ALA A 1 88 ? -6.251 -9.764 1.473 1.00 94.50 88 ALA A O 1
ATOM 673 N N . LEU A 1 89 ? -4.045 -10.152 1.349 1.00 95.88 89 LEU A N 1
ATOM 674 C CA . LEU A 1 89 ? -3.979 -11.005 2.547 1.00 95.88 89 LEU A CA 1
ATOM 675 C C . LEU A 1 89 ? -4.441 -10.291 3.825 1.00 95.88 89 LEU A C 1
ATOM 677 O O . LEU A 1 89 ? -4.831 -10.945 4.787 1.00 95.88 89 LEU A O 1
ATOM 681 N N . ARG A 1 90 ? -4.386 -8.957 3.843 1.00 93.81 90 ARG A N 1
ATOM 682 C CA . ARG A 1 90 ? -4.803 -8.119 4.975 1.00 93.81 90 ARG A CA 1
ATOM 683 C C . ARG A 1 90 ? -6.200 -7.524 4.798 1.00 93.81 90 ARG A C 1
ATOM 685 O O . ARG A 1 90 ? -6.630 -6.759 5.653 1.00 93.81 90 ARG A O 1
ATOM 692 N N . GLY A 1 91 ? -6.896 -7.863 3.710 1.00 92.62 91 GLY A N 1
ATOM 693 C CA . GLY A 1 91 ? -8.221 -7.326 3.401 1.00 92.62 91 GLY A CA 1
ATOM 694 C C . GLY A 1 91 ? -8.216 -5.824 3.111 1.00 92.62 91 GLY A C 1
ATOM 695 O O . GLY A 1 91 ? -9.222 -5.161 3.335 1.00 92.62 91 GLY A O 1
ATOM 696 N N . ILE A 1 92 ? -7.087 -5.276 2.654 1.00 91.75 92 ILE A N 1
ATOM 697 C CA . ILE A 1 92 ? -6.949 -3.847 2.367 1.00 91.75 92 ILE A CA 1
ATOM 698 C C . ILE A 1 92 ? -7.405 -3.593 0.933 1.00 91.75 92 ILE A C 1
ATOM 700 O O . ILE A 1 92 ? -6.879 -4.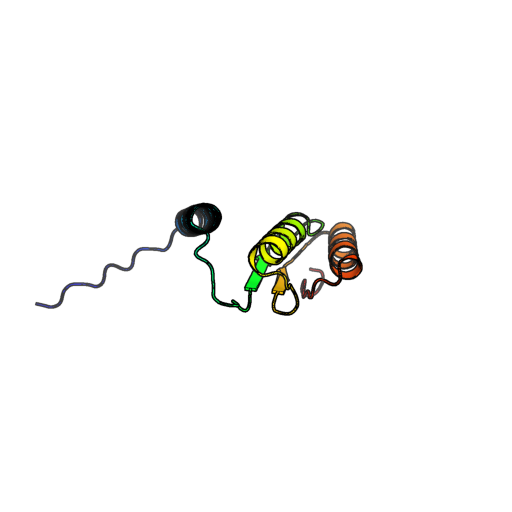193 -0.011 1.00 91.75 92 ILE A O 1
ATOM 704 N N . SER A 1 93 ? -8.369 -2.691 0.765 1.00 90.69 93 SER A N 1
ATOM 705 C CA . SER A 1 93 ? -8.843 -2.274 -0.552 1.00 90.69 93 SER A CA 1
ATOM 706 C C . SER A 1 93 ? -7.767 -1.474 -1.286 1.00 90.69 93 SER A C 1
ATOM 708 O O . SER A 1 93 ? -7.148 -0.571 -0.715 1.00 90.69 93 SER A O 1
ATOM 710 N N . HIS A 1 94 ? -7.498 -1.835 -2.543 1.00 91.00 94 HIS A N 1
ATOM 711 C CA . HIS A 1 94 ? -6.367 -1.282 -3.279 1.00 91.00 94 HIS A CA 1
ATOM 712 C C . HIS A 1 94 ? -6.568 -1.205 -4.797 1.00 91.00 94 HIS A C 1
ATOM 714 O O . HIS A 1 94 ? -7.191 -2.070 -5.411 1.00 91.00 94 HIS A O 1
ATOM 720 N N . ASN A 1 95 ? -5.946 -0.198 -5.412 1.00 91.69 95 ASN A N 1
ATOM 721 C CA . ASN A 1 95 ? -5.777 -0.036 -6.850 1.00 91.69 95 ASN A CA 1
ATOM 722 C C . ASN A 1 95 ? -4.342 0.424 -7.155 1.00 91.69 95 ASN A C 1
ATOM 724 O O . ASN A 1 95 ? -4.002 1.595 -7.007 1.00 91.69 95 ASN A O 1
ATOM 728 N N . LEU A 1 96 ? -3.495 -0.505 -7.599 1.00 89.38 96 LEU A N 1
ATOM 729 C CA . LEU A 1 96 ? -2.091 -0.217 -7.918 1.00 89.38 96 LEU A CA 1
ATOM 730 C C . LEU A 1 96 ? -1.860 0.149 -9.398 1.00 89.38 96 LEU A C 1
ATOM 732 O O . LEU A 1 96 ? -0.732 0.089 -9.878 1.00 89.38 96 LEU A O 1
ATOM 736 N N . GLY A 1 97 ? -2.930 0.463 -10.138 1.00 84.50 97 GLY A N 1
ATOM 737 C CA . GLY A 1 97 ? -2.868 0.700 -11.578 1.00 84.50 97 GLY A CA 1
ATOM 738 C C . GLY A 1 97 ? -2.489 -0.543 -12.387 1.00 84.50 97 GLY A C 1
ATOM 739 O O . GLY A 1 97 ? -2.409 -1.664 -11.865 1.00 84.50 97 GLY A O 1
ATOM 740 N N . GLU A 1 98 ? -2.280 -0.344 -13.685 1.00 77.94 98 GLU A N 1
ATOM 741 C CA . GLU A 1 98 ? -1.689 -1.349 -14.569 1.00 77.94 98 GLU A CA 1
ATOM 742 C C . GLU A 1 98 ? -0.170 -1.393 -14.371 1.00 77.94 98 GLU A C 1
ATOM 744 O O . GLU A 1 98 ? 0.444 -0.418 -13.938 1.00 77.94 98 GLU A O 1
ATOM 749 N N . THR A 1 99 ? 0.433 -2.550 -14.642 1.00 62.75 99 THR A N 1
ATOM 750 C CA . THR A 1 99 ? 1.896 -2.669 -14.621 1.00 62.75 99 THR A CA 1
ATOM 751 C C . THR A 1 99 ? 2.449 -1.809 -15.756 1.00 62.75 99 THR A C 1
ATOM 753 O O . THR A 1 99 ? 1.978 -1.942 -16.885 1.00 62.75 99 THR A O 1
ATOM 756 N N . ALA A 1 100 ? 3.385 -0.909 -15.443 1.00 53.78 100 ALA A N 1
ATOM 757 C CA . ALA A 1 100 ? 4.104 -0.124 -16.447 1.00 53.78 100 ALA A CA 1
ATOM 758 C C . ALA A 1 100 ? 5.111 -0.985 -17.221 1.00 53.78 100 ALA A C 1
ATOM 760 O O . ALA A 1 100 ? 5.669 -1.929 -16.614 1.00 53.78 100 ALA A O 1
#

pLDDT: mean 73.55, std 19.4, range [39.19, 97.06]